Protein AF-A0A960CYT2-F1 (afdb_monomer_lite)

pLDDT: mean 81.58, std 19.55, range [36.22, 97.62]

Structure (mmCIF, N/CA/C/O backbone):
data_AF-A0A960CYT2-F1
#
_entry.id   AF-A0A960CYT2-F1
#
loop_
_atom_site.group_PDB
_atom_site.id
_atom_site.type_symbol
_atom_site.label_atom_id
_atom_site.label_alt_id
_atom_site.label_comp_id
_atom_site.label_asym_id
_atom_site.label_entity_id
_atom_site.label_seq_id
_atom_site.pdbx_PDB_ins_code
_atom_site.Cartn_x
_atom_site.Cartn_y
_atom_site.Cartn_z
_atom_site.occupancy
_atom_site.B_iso_or_equiv
_atom_site.auth_seq_id
_atom_site.auth_comp_id
_atom_site.auth_asym_id
_atom_site.auth_atom_id
_atom_site.pdbx_PDB_model_num
ATOM 1 N N . MET A 1 1 ? -69.726 30.908 -16.742 1.00 36.22 1 MET A N 1
ATOM 2 C CA . MET A 1 1 ? -68.460 31.638 -16.951 1.00 36.22 1 MET A CA 1
ATOM 3 C C . MET A 1 1 ? -67.475 31.059 -15.949 1.00 36.22 1 MET A C 1
ATOM 5 O O . MET A 1 1 ? -67.404 31.516 -14.819 1.00 36.22 1 MET A O 1
ATOM 9 N N . CYS A 1 2 ? -66.887 29.918 -16.300 1.00 37.50 2 CYS A N 1
ATOM 10 C CA . CYS A 1 2 ? -66.056 29.107 -15.418 1.00 37.50 2 CYS A CA 1
ATOM 11 C C . CYS A 1 2 ? -64.887 28.545 -16.225 1.00 37.50 2 CYS A C 1
ATOM 13 O O . CYS A 1 2 ? -65.066 28.201 -17.391 1.00 37.50 2 CYS A O 1
ATOM 15 N N . VAL A 1 3 ? -63.791 28.322 -15.499 1.00 43.97 3 VAL A N 1
ATOM 16 C CA . VAL A 1 3 ? -62.655 27.443 -15.805 1.00 43.97 3 VAL A CA 1
ATOM 17 C C . VAL A 1 3 ? -61.516 28.074 -16.614 1.00 43.97 3 VAL A C 1
ATOM 19 O O . VAL A 1 3 ? -61.365 27.800 -17.795 1.00 43.97 3 VAL A O 1
ATOM 22 N N . GLU A 1 4 ? -60.641 28.830 -15.938 1.00 43.44 4 GLU A N 1
ATOM 23 C CA . GLU A 1 4 ? -59.311 29.167 -16.485 1.00 43.44 4 GLU A CA 1
ATOM 24 C C . GLU A 1 4 ? -58.157 29.203 -15.456 1.00 43.44 4 GLU A C 1
ATOM 26 O O . GLU A 1 4 ? -57.046 29.574 -15.807 1.00 43.44 4 GLU A O 1
ATOM 31 N N . GLU A 1 5 ? -58.347 28.758 -14.202 1.00 47.91 5 GLU A N 1
ATOM 32 C CA . GLU A 1 5 ? -57.288 28.877 -13.168 1.00 47.91 5 GLU A CA 1
ATOM 33 C C . GLU A 1 5 ? -56.690 27.561 -12.640 1.00 47.91 5 GLU A C 1
ATOM 35 O O . GLU A 1 5 ? -55.732 27.585 -11.872 1.00 47.91 5 GLU A O 1
ATOM 40 N N . THR A 1 6 ? -57.171 26.382 -13.045 1.00 48.47 6 THR A N 1
ATOM 41 C CA . THR A 1 6 ? -56.755 25.126 -12.375 1.00 48.47 6 THR A CA 1
ATOM 42 C C . THR A 1 6 ? -55.657 24.339 -13.104 1.00 48.47 6 THR A C 1
ATOM 44 O O . THR A 1 6 ? -55.039 23.452 -12.515 1.00 48.47 6 THR A O 1
ATOM 47 N N . VAL A 1 7 ? -55.353 24.659 -14.366 1.00 50.09 7 VAL A N 1
ATOM 48 C CA . VAL A 1 7 ? -54.453 23.828 -15.197 1.00 50.09 7 VAL A CA 1
ATOM 49 C C . VAL A 1 7 ? -52.967 24.145 -14.965 1.00 50.09 7 VAL A C 1
ATOM 51 O O . VAL A 1 7 ? -52.117 23.262 -15.073 1.00 50.09 7 VAL A O 1
ATOM 54 N N . MET A 1 8 ? -52.624 25.372 -14.566 1.00 44.03 8 MET A N 1
ATOM 55 C CA . MET A 1 8 ? -51.226 25.830 -14.577 1.00 44.03 8 MET A CA 1
ATOM 56 C C . MET A 1 8 ? -50.390 25.368 -13.364 1.00 44.03 8 MET A C 1
ATOM 58 O O . MET A 1 8 ? -49.167 25.293 -13.448 1.00 44.03 8 MET A O 1
ATOM 62 N N . VAL A 1 9 ? -51.022 24.982 -12.247 1.00 46.78 9 VAL A N 1
ATOM 63 C CA . VAL A 1 9 ? -50.311 24.576 -11.011 1.00 46.78 9 VAL A CA 1
ATOM 64 C C . VAL A 1 9 ? -49.865 23.105 -11.035 1.00 46.78 9 VAL A C 1
ATOM 66 O O . VAL A 1 9 ? -48.857 22.749 -10.419 1.00 46.78 9 VAL A O 1
ATOM 69 N N . TRP A 1 10 ? -50.561 22.240 -11.780 1.00 41.84 10 TRP A N 1
ATOM 70 C CA . TRP A 1 10 ? -50.246 20.806 -11.842 1.00 41.84 10 TRP A CA 1
ATOM 71 C C . TRP A 1 10 ? -49.050 20.483 -12.744 1.00 41.84 10 TRP A C 1
ATOM 73 O O . TRP A 1 10 ? -48.296 19.554 -12.455 1.00 41.84 10 TRP A O 1
ATOM 83 N N . ILE A 1 11 ? -48.813 21.286 -13.784 1.00 47.88 11 ILE A N 1
ATOM 84 C CA . ILE A 1 11 ? -47.719 21.056 -14.739 1.00 47.88 11 ILE A CA 1
ATOM 85 C C . ILE A 1 11 ? -46.350 21.355 -14.092 1.00 47.88 11 ILE A C 1
ATOM 87 O O . ILE A 1 11 ? -45.385 20.622 -14.313 1.00 47.88 11 ILE A O 1
ATOM 91 N N . SER A 1 12 ? -46.275 22.341 -13.191 1.00 46.03 12 SER A N 1
ATOM 92 C CA . SER A 1 12 ? -45.022 22.728 -12.521 1.00 46.03 12 SER A CA 1
ATOM 93 C C . SER A 1 12 ? -44.538 21.744 -11.448 1.00 46.03 12 SER A C 1
ATOM 95 O O . SER A 1 12 ? -43.346 21.704 -11.156 1.00 46.03 12 SER A O 1
ATOM 97 N N . ARG A 1 13 ? -45.417 20.917 -10.861 1.00 46.81 13 ARG A N 1
ATOM 98 C CA . ARG A 1 13 ? -45.010 19.927 -9.842 1.00 46.81 13 ARG A CA 1
ATOM 99 C C . ARG A 1 13 ? -44.507 18.611 -10.439 1.00 46.81 13 ARG A C 1
ATOM 101 O O . ARG A 1 13 ? -43.657 17.965 -9.834 1.00 46.81 13 ARG A O 1
ATOM 108 N N . ILE A 1 14 ? -44.970 18.241 -11.633 1.00 49.53 14 ILE A N 1
ATOM 109 C CA . ILE A 1 14 ? -44.549 17.004 -12.311 1.00 49.53 14 ILE A CA 1
ATOM 110 C C . ILE A 1 14 ? -43.149 17.169 -12.925 1.00 49.53 14 ILE A C 1
ATOM 112 O O . ILE A 1 14 ? -42.326 16.257 -12.833 1.00 49.53 14 ILE A O 1
ATOM 116 N N . ALA A 1 15 ? -42.830 18.356 -13.454 1.00 45.59 15 ALA A N 1
ATOM 117 C CA . ALA A 1 15 ? -41.508 18.648 -14.013 1.00 45.59 15 ALA A CA 1
ATOM 118 C C . ALA A 1 15 ? -40.378 18.587 -12.962 1.00 45.59 15 ALA A C 1
ATOM 120 O O . ALA A 1 15 ? -39.293 18.084 -13.250 1.00 45.59 15 ALA A O 1
ATOM 121 N N . VAL A 1 16 ? -40.636 19.025 -11.723 1.00 48.94 16 VAL A N 1
ATOM 122 C CA . VAL A 1 16 ? -39.630 19.017 -10.642 1.00 48.94 16 VAL A CA 1
ATOM 123 C C . VAL A 1 16 ? -39.363 17.600 -10.115 1.00 48.94 16 VAL A C 1
ATOM 125 O O . VAL A 1 16 ? -38.222 17.267 -9.798 1.00 48.94 16 VAL A O 1
ATOM 128 N N . VAL A 1 17 ? -40.377 16.728 -10.083 1.00 48.59 17 VAL A N 1
ATOM 129 C CA . VAL A 1 17 ? -40.212 15.328 -9.648 1.00 48.59 17 VAL A CA 1
ATOM 130 C C . VAL A 1 17 ? -39.494 14.489 -10.713 1.00 48.59 17 VAL A C 1
ATOM 132 O O . VAL A 1 17 ? -38.640 13.670 -10.370 1.00 48.59 17 VAL A O 1
ATOM 135 N N . ALA A 1 18 ? -39.756 14.734 -12.002 1.00 47.56 18 ALA A N 1
ATOM 136 C CA . ALA A 1 18 ? -39.054 14.060 -13.096 1.00 47.56 18 ALA A CA 1
ATOM 137 C C . ALA A 1 18 ? -37.561 14.444 -13.168 1.00 47.56 18 ALA A C 1
ATOM 139 O O . ALA A 1 18 ? -36.718 13.574 -13.391 1.00 47.56 18 ALA A O 1
ATOM 140 N N . LEU A 1 19 ? -37.209 15.709 -12.898 1.00 45.41 19 LEU A N 1
ATOM 141 C CA . LEU A 1 19 ? -35.804 16.132 -12.814 1.00 45.41 19 LEU A CA 1
ATOM 142 C C . LEU A 1 19 ? -35.083 15.590 -11.566 1.00 45.41 19 LEU A C 1
ATOM 144 O O . LEU A 1 19 ? -33.899 15.266 -11.651 1.00 45.41 19 LEU A O 1
ATOM 148 N N . ALA A 1 20 ? -35.771 15.426 -10.432 1.00 46.94 20 ALA A N 1
ATOM 149 C CA . ALA A 1 20 ? -35.173 14.839 -9.229 1.00 46.94 20 ALA A CA 1
ATOM 150 C C . ALA A 1 20 ? -34.918 13.323 -9.367 1.00 46.94 20 ALA A C 1
ATOM 152 O O . ALA A 1 20 ? -33.904 12.821 -8.881 1.00 46.94 20 ALA A O 1
ATOM 153 N N . LEU A 1 21 ? -35.784 12.596 -10.084 1.00 42.09 21 LEU A N 1
ATOM 154 C CA . LEU A 1 21 ? -35.585 11.171 -10.387 1.00 42.09 21 LEU A CA 1
ATOM 155 C C . LEU A 1 21 ? -34.500 10.937 -11.452 1.00 42.09 21 LEU A C 1
ATOM 157 O O . LEU A 1 21 ? -33.756 9.963 -11.354 1.00 42.09 21 LEU A O 1
ATOM 161 N N . ALA A 1 22 ? -34.340 11.852 -12.414 1.00 44.59 22 ALA A N 1
ATOM 162 C CA . ALA A 1 22 ? -33.246 11.798 -13.388 1.00 44.59 22 ALA A CA 1
ATOM 163 C C . ALA A 1 22 ? -31.877 12.158 -12.774 1.00 44.59 22 ALA A C 1
ATOM 165 O O . ALA A 1 22 ? -30.856 11.602 -13.176 1.00 44.59 22 ALA A O 1
ATOM 166 N N . ALA A 1 23 ? -31.841 13.030 -11.759 1.00 47.16 23 ALA A N 1
ATOM 167 C CA . ALA A 1 23 ? -30.609 13.372 -11.044 1.00 47.16 23 ALA A CA 1
ATOM 168 C C . ALA A 1 23 ? -30.123 12.261 -10.093 1.00 47.16 23 ALA A C 1
ATOM 170 O O . ALA A 1 23 ? -28.931 12.191 -9.790 1.00 47.16 23 ALA A O 1
ATOM 171 N N . PHE A 1 24 ? -31.004 11.355 -9.653 1.00 44.69 24 PHE A N 1
ATOM 172 C CA . PHE A 1 24 ? -30.611 10.240 -8.782 1.00 44.69 24 PHE A CA 1
ATOM 173 C C . PHE A 1 24 ? -29.900 9.103 -9.539 1.00 44.69 24 PHE A C 1
ATOM 175 O O . PHE A 1 24 ? -29.130 8.345 -8.950 1.00 44.69 24 PHE A O 1
ATOM 182 N N . LEU A 1 25 ? -30.082 9.026 -10.862 1.00 44.59 25 LEU A N 1
ATOM 183 C CA . LEU A 1 25 ? -29.464 8.011 -11.725 1.00 44.59 25 LEU A CA 1
ATOM 184 C C . LEU A 1 25 ? -28.028 8.352 -12.165 1.00 44.59 25 LEU A C 1
ATOM 186 O O . LEU A 1 25 ? -27.379 7.534 -12.812 1.00 44.59 25 LEU A O 1
ATOM 190 N N . LEU A 1 26 ? -27.506 9.526 -11.794 1.00 44.69 26 LEU A N 1
ATOM 191 C CA . LEU A 1 26 ? -26.144 9.967 -12.133 1.00 44.69 26 LEU A CA 1
ATOM 192 C C . LEU A 1 26 ? -25.138 9.826 -10.987 1.00 44.69 26 LEU A C 1
ATOM 194 O O . LEU A 1 26 ? -23.959 10.136 -11.166 1.00 44.69 26 LEU A O 1
ATOM 198 N N . THR A 1 27 ? -25.544 9.289 -9.832 1.00 52.03 27 THR A N 1
ATOM 199 C CA . THR A 1 27 ? -24.561 8.785 -8.868 1.00 52.03 27 THR A CA 1
ATOM 200 C C . THR A 1 27 ? -24.058 7.437 -9.372 1.00 52.03 27 THR A C 1
ATOM 202 O O . THR A 1 27 ? -24.545 6.374 -9.001 1.00 52.03 27 THR A O 1
ATOM 205 N N . GLY A 1 28 ? -23.092 7.489 -10.289 1.00 49.50 28 GLY A N 1
ATOM 206 C CA . GLY A 1 28 ? -22.312 6.329 -10.692 1.00 49.50 28 GLY A CA 1
ATOM 207 C C . GLY A 1 28 ? -21.624 5.749 -9.463 1.00 49.50 28 GLY A C 1
ATOM 208 O O . GLY A 1 28 ? -20.516 6.148 -9.110 1.00 49.50 28 GLY A O 1
ATOM 209 N N . GLN A 1 29 ? -22.290 4.819 -8.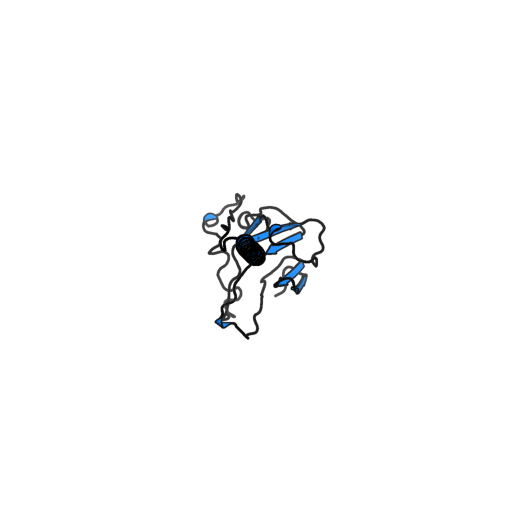783 1.00 51.78 29 GLN A N 1
ATOM 210 C CA . GLN A 1 29 ? -21.633 3.929 -7.849 1.00 51.78 29 GLN A CA 1
ATOM 211 C C . GLN A 1 29 ? -20.706 3.068 -8.697 1.00 51.78 29 GLN A C 1
ATOM 213 O O . GLN A 1 29 ? -21.142 2.134 -9.370 1.00 51.78 29 GLN A O 1
ATOM 218 N N . ALA A 1 30 ? -19.424 3.441 -8.728 1.00 50.25 30 ALA A N 1
ATOM 219 C CA . ALA A 1 30 ? -18.394 2.587 -9.289 1.00 50.25 30 ALA A CA 1
ATOM 220 C C . ALA A 1 30 ? -18.562 1.192 -8.664 1.00 50.25 30 ALA A C 1
ATOM 222 O O . ALA A 1 30 ? -18.738 1.105 -7.442 1.00 50.25 30 ALA A O 1
ATOM 223 N N . PRO A 1 31 ? -18.553 0.114 -9.466 1.00 48.34 31 PRO A N 1
ATOM 224 C CA . PRO A 1 31 ? -18.745 -1.223 -8.938 1.00 48.34 31 PRO A CA 1
ATOM 225 C C . PRO A 1 31 ? -17.726 -1.463 -7.825 1.00 48.34 31 PRO A C 1
ATOM 227 O O . PRO A 1 31 ? -16.516 -1.286 -8.009 1.00 48.34 31 PRO A O 1
ATOM 230 N N . VAL A 1 32 ? -18.230 -1.846 -6.651 1.00 48.94 32 VAL A N 1
ATOM 231 C CA . VAL A 1 32 ? -17.433 -2.378 -5.543 1.00 48.94 32 VAL A CA 1
ATOM 232 C C . VAL A 1 32 ? -16.879 -3.716 -6.029 1.00 48.94 32 VAL A C 1
ATOM 234 O O . VAL A 1 32 ? -17.484 -4.762 -5.832 1.00 48.94 32 VAL A O 1
ATOM 237 N N . GLY A 1 33 ? -15.796 -3.659 -6.797 1.00 48.69 33 GLY A N 1
ATOM 238 C CA . GLY A 1 33 ? -15.298 -4.800 -7.561 1.00 48.69 33 GLY A CA 1
ATOM 239 C C . GLY A 1 33 ? -14.841 -4.465 -8.977 1.00 48.69 33 GLY A C 1
ATOM 240 O O . GLY A 1 33 ? -14.870 -5.350 -9.827 1.00 48.69 33 GLY A O 1
ATOM 241 N N . ALA A 1 34 ? -14.415 -3.226 -9.265 1.00 48.16 34 ALA A N 1
ATOM 242 C CA . ALA A 1 34 ? -13.544 -2.999 -10.416 1.00 48.16 34 ALA A CA 1
ATOM 243 C C . ALA A 1 34 ? -12.412 -4.034 -10.346 1.00 48.16 34 ALA A C 1
ATOM 245 O O . ALA A 1 34 ? -11.690 -4.076 -9.347 1.00 48.16 34 ALA A O 1
ATOM 246 N N . ALA A 1 35 ? -12.346 -4.918 -11.346 1.00 52.97 35 ALA A N 1
ATOM 247 C CA . ALA A 1 35 ? -11.417 -6.034 -11.358 1.00 52.97 35 ALA A CA 1
ATOM 248 C C . ALA A 1 35 ? -10.013 -5.501 -11.067 1.00 52.97 35 ALA A C 1
ATOM 250 O O . ALA A 1 35 ? -9.461 -4.664 -11.786 1.00 52.97 35 ALA A O 1
ATOM 251 N N . VAL A 1 36 ? -9.474 -5.941 -9.940 1.00 60.28 36 VAL A N 1
ATOM 252 C CA . VAL A 1 36 ? -8.132 -5.619 -9.490 1.00 60.28 36 VAL A CA 1
ATOM 253 C C . VAL A 1 36 ? -7.179 -6.408 -10.390 1.00 60.28 36 VAL A C 1
ATOM 255 O O . VAL A 1 36 ? -6.797 -7.530 -10.082 1.00 60.28 36 VAL A O 1
ATOM 258 N N . MET A 1 37 ? -6.896 -5.870 -11.576 1.00 72.62 37 MET A N 1
ATOM 259 C CA . MET A 1 37 ? -6.047 -6.488 -12.591 1.00 72.62 37 MET A CA 1
ATOM 260 C C . MET A 1 37 ? -4.568 -6.180 -12.336 1.00 72.62 37 MET A C 1
ATOM 262 O O . MET A 1 37 ? -3.904 -5.532 -13.144 1.00 72.62 37 MET A O 1
ATOM 266 N N . TRP A 1 38 ? -4.033 -6.663 -11.218 1.00 90.81 38 TRP A N 1
ATOM 267 C CA . TRP A 1 38 ? -2.587 -6.804 -11.069 1.00 90.81 38 TRP A CA 1
ATOM 268 C C . TRP A 1 38 ? -2.105 -7.989 -11.912 1.00 90.81 38 TRP A C 1
ATOM 270 O O . TRP A 1 38 ? -2.731 -9.047 -11.910 1.00 90.81 38 TRP A O 1
ATOM 280 N N . HIS A 1 39 ? -0.981 -7.811 -12.604 1.00 92.38 39 HIS A N 1
ATOM 281 C CA . HIS A 1 39 ? -0.260 -8.888 -13.276 1.00 92.38 39 HIS A CA 1
ATOM 282 C C .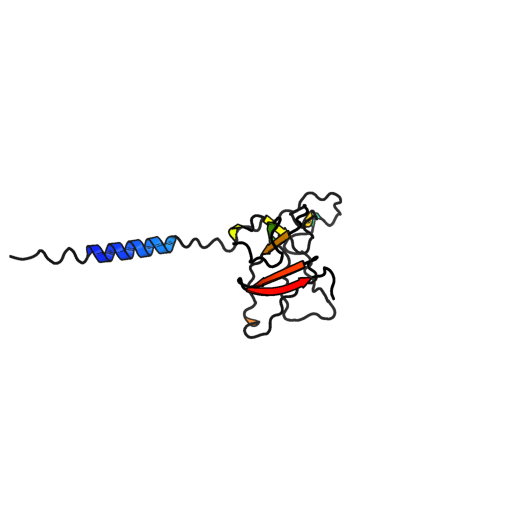 HIS A 1 39 ? 1.236 -8.724 -13.003 1.00 92.38 39 HIS A C 1
ATOM 284 O O . HIS A 1 39 ? 1.743 -7.602 -13.119 1.00 92.38 39 HIS A O 1
ATOM 290 N N . PRO A 1 40 ? 1.961 -9.807 -12.680 1.00 92.75 40 PRO A N 1
ATOM 291 C CA . PRO A 1 40 ? 3.403 -9.730 -12.525 1.00 92.75 40 PRO A CA 1
ATOM 292 C C . PRO A 1 40 ? 4.053 -9.382 -13.870 1.00 92.75 40 PRO A C 1
ATOM 294 O O . PRO A 1 40 ? 3.593 -9.802 -14.936 1.00 92.75 40 PRO A O 1
ATOM 297 N N . LYS A 1 41 ? 5.149 -8.624 -13.829 1.00 94.56 41 LYS A N 1
ATOM 298 C CA . LYS A 1 41 ? 6.014 -8.438 -14.999 1.00 94.56 41 LYS A CA 1
ATOM 299 C C . LYS A 1 41 ? 6.838 -9.712 -15.247 1.00 94.56 41 LYS A C 1
ATOM 301 O O . LYS A 1 41 ? 6.967 -10.544 -14.347 1.00 94.56 41 LYS A O 1
ATOM 306 N N . PRO A 1 42 ? 7.429 -9.882 -16.440 1.00 93.75 42 PRO A N 1
ATOM 307 C CA . PRO A 1 42 ? 8.395 -10.951 -16.675 1.00 93.75 42 PRO A CA 1
ATOM 308 C C . PRO A 1 42 ? 9.569 -10.859 -15.690 1.00 93.75 42 PRO A C 1
ATOM 310 O O . PRO A 1 42 ? 10.227 -9.824 -15.593 1.00 93.75 42 PRO A O 1
ATOM 313 N N . ALA A 1 43 ? 9.826 -11.934 -14.945 1.00 90.25 43 ALA A N 1
ATOM 314 C CA . ALA A 1 43 ? 10.950 -12.002 -14.018 1.00 90.25 43 ALA A CA 1
ATOM 315 C C . ALA A 1 43 ? 12.249 -12.318 -14.772 1.00 90.25 43 ALA A C 1
ATOM 317 O O . ALA A 1 43 ? 12.304 -13.293 -15.517 1.00 90.25 43 ALA A O 1
ATOM 318 N N . LEU A 1 44 ? 13.302 -11.525 -14.540 1.00 89.06 44 LEU A N 1
ATOM 319 C CA . LEU A 1 44 ? 14.638 -11.774 -15.102 1.00 89.06 44 LEU A CA 1
ATOM 320 C C . LEU A 1 44 ? 15.277 -13.048 -14.529 1.00 89.06 44 LEU A C 1
ATOM 322 O O . LEU A 1 44 ? 15.985 -13.757 -15.234 1.00 89.06 44 LEU A O 1
ATOM 326 N N . LEU A 1 45 ? 15.003 -13.337 -13.253 1.00 91.06 45 LEU A N 1
ATOM 327 C CA . LEU A 1 45 ? 15.490 -14.508 -12.523 1.00 91.06 45 LEU A CA 1
ATOM 328 C C . LEU A 1 45 ? 14.303 -15.211 -11.837 1.00 91.06 45 LEU A C 1
ATOM 330 O O . LEU A 1 45 ? 14.062 -14.989 -10.648 1.00 91.06 45 LEU A O 1
ATOM 334 N N . PRO A 1 46 ? 13.498 -16.001 -12.573 1.00 92.44 46 PRO A N 1
ATOM 335 C CA . PRO A 1 46 ? 12.394 -16.739 -11.978 1.00 92.44 46 PRO A CA 1
ATOM 336 C C . PRO A 1 46 ? 12.911 -17.929 -11.163 1.00 92.44 46 PRO A C 1
ATOM 338 O O . PRO A 1 46 ? 13.915 -18.556 -11.498 1.00 92.44 46 PRO A O 1
ATOM 341 N N . THR A 1 47 ? 12.178 -18.284 -10.114 1.00 93.31 47 THR A N 1
ATOM 342 C CA . THR A 1 47 ? 12.367 -19.525 -9.360 1.00 93.31 47 THR A CA 1
ATOM 343 C C . THR A 1 47 ? 11.156 -20.437 -9.567 1.00 93.31 47 THR A C 1
ATOM 345 O O . THR A 1 47 ? 10.097 -19.971 -10.007 1.00 93.31 47 THR A O 1
ATOM 348 N N . PRO A 1 48 ? 11.248 -21.730 -9.205 1.00 95.75 48 PRO A N 1
ATOM 349 C CA . PRO A 1 48 ? 10.096 -22.629 -9.241 1.00 95.75 48 PRO A CA 1
ATOM 350 C C . PRO A 1 48 ? 8.881 -22.133 -8.444 1.00 95.75 48 PRO A C 1
ATOM 352 O O . PRO A 1 48 ? 7.777 -22.581 -8.710 1.00 95.75 48 PRO A O 1
ATOM 355 N N . TRP A 1 49 ? 9.045 -21.195 -7.505 1.00 93.19 49 TRP A N 1
ATOM 356 C CA . TRP A 1 49 ? 7.949 -20.655 -6.693 1.00 93.19 49 TRP A CA 1
ATOM 357 C C . TRP A 1 49 ? 7.395 -19.321 -7.203 1.00 93.19 49 TRP A C 1
ATOM 359 O O . TRP A 1 49 ? 6.362 -18.876 -6.712 1.00 93.19 49 TRP A O 1
ATOM 369 N N . THR A 1 50 ? 8.028 -18.676 -8.191 1.00 91.81 50 THR A N 1
ATOM 370 C CA . THR A 1 50 ? 7.610 -17.345 -8.677 1.00 91.81 50 THR A CA 1
ATOM 371 C C . THR A 1 50 ? 6.147 -17.315 -9.124 1.00 91.81 50 THR A C 1
ATOM 373 O O . THR A 1 50 ? 5.444 -16.349 -8.854 1.00 91.81 50 THR A O 1
ATOM 376 N N . HIS A 1 51 ? 5.668 -18.384 -9.760 1.00 90.44 51 HIS A N 1
ATOM 377 C CA . HIS A 1 51 ? 4.290 -18.488 -10.248 1.00 90.44 51 HIS A CA 1
ATOM 378 C C . HIS A 1 51 ? 3.266 -18.845 -9.157 1.00 90.44 51 HIS A C 1
ATOM 380 O O . HIS A 1 51 ? 2.067 -18.839 -9.423 1.00 90.44 51 HIS A O 1
ATOM 386 N N . LEU A 1 52 ? 3.721 -19.174 -7.945 1.00 92.06 52 LEU A N 1
ATOM 387 C CA . LEU A 1 52 ? 2.851 -19.492 -6.812 1.00 92.06 52 LEU A CA 1
ATOM 388 C C . LEU A 1 52 ? 2.440 -18.243 -6.029 1.00 92.06 52 LEU A C 1
ATOM 390 O O . LEU A 1 52 ? 1.563 -1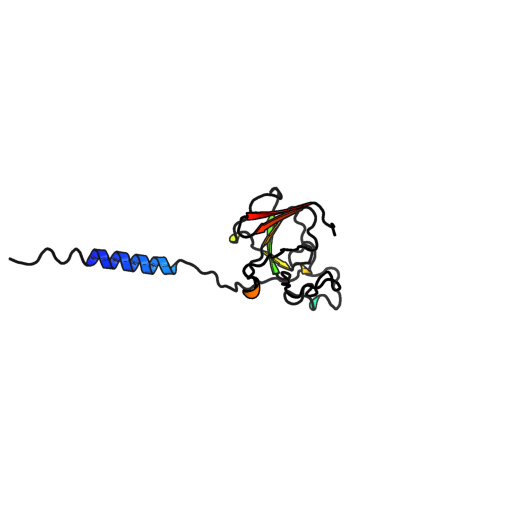8.328 -5.175 1.00 92.06 52 LEU A O 1
ATOM 394 N N . VAL A 1 53 ? 3.068 -17.097 -6.294 1.00 90.94 53 VAL A N 1
ATOM 395 C CA . VAL A 1 53 ? 2.781 -15.826 -5.627 1.00 90.94 53 VAL A CA 1
ATOM 396 C C . VAL A 1 53 ? 1.674 -15.074 -6.360 1.00 90.94 53 VAL A C 1
ATOM 398 O O . VAL A 1 53 ? 1.707 -14.919 -7.580 1.00 90.94 53 VAL A O 1
ATOM 401 N N . GLY A 1 54 ? 0.731 -14.526 -5.599 1.00 92.12 54 GLY A N 1
ATOM 402 C CA . GLY A 1 54 ? -0.298 -13.633 -6.106 1.00 92.12 54 GLY A CA 1
ATOM 403 C C . GLY A 1 54 ? -0.988 -12.814 -5.009 1.00 92.12 54 GLY A C 1
ATOM 404 O O . GLY A 1 54 ? -0.575 -12.820 -3.847 1.00 92.12 54 GLY A O 1
ATOM 405 N N . PRO A 1 55 ? -2.083 -12.113 -5.351 1.00 92.31 55 PRO A N 1
ATOM 406 C CA . PRO A 1 55 ? -2.782 -11.205 -4.441 1.00 92.31 55 PRO A CA 1
ATOM 407 C C . PRO A 1 55 ? -3.301 -11.843 -3.153 1.00 92.31 55 PRO A C 1
ATOM 409 O O . PRO A 1 55 ? -3.456 -11.148 -2.154 1.00 92.31 55 PRO A O 1
ATOM 412 N N . ALA A 1 56 ? -3.591 -13.145 -3.180 1.00 90.94 56 ALA A N 1
ATOM 413 C CA . ALA A 1 56 ? -4.198 -13.866 -2.066 1.00 90.94 56 ALA A CA 1
ATOM 414 C C . ALA A 1 56 ? -3.183 -14.425 -1.050 1.00 90.94 56 ALA A C 1
ATOM 416 O O . ALA A 1 56 ? -3.591 -14.877 0.016 1.00 90.94 56 ALA A O 1
ATOM 417 N N . ASN A 1 57 ? -1.883 -14.417 -1.362 1.00 93.19 57 ASN A N 1
ATOM 418 C CA . ASN A 1 57 ? -0.841 -15.018 -0.520 1.00 93.19 57 ASN A CA 1
ATOM 419 C C . ASN A 1 57 ? 0.452 -14.185 -0.460 1.00 93.19 57 ASN A C 1
ATOM 421 O O . ASN A 1 57 ? 1.526 -14.722 -0.198 1.00 93.19 57 ASN A O 1
ATOM 425 N N . ALA A 1 58 ? 0.364 -12.873 -0.685 1.00 92.44 58 ALA A N 1
ATOM 426 C CA . ALA A 1 58 ? 1.496 -11.969 -0.514 1.00 92.44 58 ALA A CA 1
ATOM 427 C C . ALA A 1 58 ? 1.778 -11.737 0.982 1.00 92.44 58 ALA A C 1
ATOM 429 O O . ALA A 1 58 ? 1.109 -10.926 1.626 1.00 92.44 58 ALA A O 1
ATOM 430 N N . LEU A 1 59 ? 2.761 -12.469 1.521 1.00 92.75 59 LEU A N 1
ATOM 431 C CA . LEU A 1 59 ? 3.191 -12.440 2.928 1.00 92.75 59 LEU A CA 1
ATOM 432 C C . LEU A 1 59 ? 1.992 -12.448 3.907 1.00 92.75 59 LEU A C 1
ATOM 434 O O . LEU A 1 59 ? 1.691 -11.423 4.534 1.00 92.75 59 LEU A O 1
ATOM 438 N N . PRO A 1 60 ? 1.226 -13.556 3.969 1.00 93.00 60 PRO A N 1
ATOM 439 C CA . PRO A 1 60 ? 0.008 -13.632 4.770 1.00 93.00 60 PRO A CA 1
ATOM 440 C C . PRO A 1 60 ? 0.285 -13.755 6.276 1.00 93.00 60 PRO A C 1
ATOM 442 O O . PRO A 1 60 ? -0.618 -13.491 7.074 1.00 93.00 60 PRO A O 1
ATOM 445 N N . GLU A 1 61 ? 1.496 -14.143 6.673 1.00 91.75 61 GLU A N 1
ATOM 446 C CA . GLU A 1 61 ? 1.873 -14.387 8.064 1.00 91.75 61 GLU A CA 1
ATOM 447 C C . GLU A 1 61 ? 2.048 -13.091 8.873 1.00 91.75 61 GLU A C 1
ATOM 449 O O . GLU A 1 61 ? 2.377 -12.025 8.354 1.00 91.75 61 GLU A O 1
ATOM 454 N N . TYR A 1 62 ? 1.844 -13.185 10.190 1.00 91.50 62 TYR A N 1
ATOM 455 C CA . TYR A 1 62 ? 2.039 -12.055 11.096 1.00 91.50 62 TYR A CA 1
ATOM 456 C C . TYR A 1 62 ? 3.541 -11.723 11.235 1.00 91.50 62 TYR A C 1
ATOM 458 O O . TYR A 1 62 ? 4.309 -12.620 11.590 1.00 91.50 62 TYR A O 1
ATOM 466 N N . PRO A 1 63 ? 3.973 -10.455 11.064 1.00 87.06 63 PRO A N 1
ATOM 467 C CA . PRO A 1 63 ? 5.397 -10.097 11.006 1.00 87.06 63 PRO A CA 1
ATOM 468 C C . PRO A 1 63 ? 6.229 -10.460 12.243 1.00 87.06 63 PRO A C 1
ATOM 470 O O . PRO A 1 63 ? 7.426 -10.697 12.135 1.00 87.06 63 PRO A O 1
ATOM 473 N N . ARG A 1 64 ? 5.612 -10.503 13.433 1.00 89.00 64 ARG A N 1
ATOM 474 C CA . ARG A 1 64 ? 6.274 -10.878 14.697 1.00 89.00 64 ARG A CA 1
ATOM 475 C C . ARG A 1 64 ? 5.586 -12.108 15.312 1.00 89.00 64 ARG A C 1
ATOM 477 O O . ARG A 1 64 ? 4.740 -11.926 16.189 1.00 89.00 64 ARG A O 1
ATOM 484 N N . PRO A 1 65 ? 5.904 -13.347 14.882 1.00 87.81 65 PRO A N 1
ATOM 485 C CA . PRO A 1 65 ? 5.167 -14.559 15.274 1.00 87.81 65 PRO A CA 1
ATOM 486 C C . PRO A 1 65 ? 5.087 -14.814 16.787 1.00 87.81 65 PRO A C 1
ATOM 488 O O . PRO A 1 65 ? 4.149 -15.447 17.260 1.00 87.81 65 PRO A O 1
ATOM 491 N N . GLN A 1 66 ? 6.038 -14.294 17.565 1.00 89.50 66 GLN A N 1
ATOM 492 C CA . GLN A 1 66 ? 6.031 -14.396 19.030 1.00 89.50 66 GLN A CA 1
ATOM 493 C C . GLN A 1 66 ? 5.119 -13.354 19.711 1.00 89.50 66 GLN A C 1
ATOM 495 O O . GLN A 1 66 ? 4.768 -13.510 20.876 1.00 89.50 66 GLN A O 1
ATOM 500 N N . LEU A 1 67 ? 4.717 -12.296 18.996 1.00 88.88 67 LEU A N 1
ATOM 501 C CA . LEU A 1 67 ? 3.946 -11.148 19.497 1.00 88.88 67 LEU A CA 1
ATOM 502 C C . LEU A 1 67 ? 2.616 -10.980 18.741 1.00 88.88 67 LEU A C 1
ATOM 504 O O . LEU A 1 67 ? 2.163 -9.860 18.476 1.00 88.88 67 LEU A O 1
ATOM 508 N N . VAL A 1 68 ? 2.006 -12.100 18.346 1.00 90.56 68 VAL A N 1
ATOM 509 C CA . VAL A 1 68 ? 0.765 -12.113 17.563 1.00 90.56 68 VAL A CA 1
ATOM 510 C C . VAL A 1 68 ? -0.379 -11.504 18.363 1.00 90.56 68 VAL A C 1
ATOM 512 O O . VAL A 1 68 ? -0.675 -11.903 19.491 1.00 90.56 68 VAL A O 1
ATOM 515 N N . ARG A 1 69 ? -1.077 -10.553 17.741 1.00 91.06 69 ARG A N 1
ATOM 516 C CA . ARG A 1 69 ? -2.327 -9.998 18.267 1.00 91.06 69 ARG A CA 1
ATOM 517 C C . ARG A 1 69 ? -3.512 -10.766 17.694 1.00 91.06 69 ARG A C 1
ATOM 519 O O . ARG A 1 69 ? -3.579 -10.994 16.492 1.00 91.06 69 ARG A O 1
ATOM 526 N N . LYS A 1 70 ? -4.481 -11.108 18.550 1.00 89.81 70 LYS A N 1
ATOM 527 C CA . LYS A 1 70 ? -5.717 -11.807 18.144 1.00 89.81 70 LYS A CA 1
ATOM 528 C C . LYS A 1 70 ? -6.541 -11.001 17.135 1.00 89.81 70 LYS A C 1
ATOM 530 O O . LYS A 1 70 ? -7.102 -11.562 16.203 1.00 89.81 70 LYS A O 1
ATOM 535 N N . GLN A 1 71 ? -6.630 -9.689 17.343 1.00 92.88 71 GLN A N 1
ATOM 536 C CA . GLN A 1 71 ? -7.300 -8.760 16.438 1.00 92.88 71 GLN A CA 1
ATOM 537 C C . GLN A 1 71 ? -6.258 -8.174 15.490 1.00 92.88 71 GLN A C 1
ATOM 539 O O . GLN A 1 71 ? -5.613 -7.171 15.793 1.00 92.88 71 GLN A O 1
ATOM 544 N N . TRP A 1 72 ? -6.070 -8.842 14.358 1.00 94.75 72 TRP A N 1
ATOM 545 C CA . TRP A 1 72 ? -5.162 -8.410 13.308 1.00 94.75 72 TRP A CA 1
ATOM 546 C C . TRP A 1 72 ? -5.835 -8.525 11.944 1.00 94.75 72 TRP A C 1
ATOM 548 O O . TRP A 1 72 ? -6.597 -9.456 11.689 1.00 94.75 72 TRP A O 1
ATOM 558 N N . LEU A 1 73 ? -5.561 -7.548 11.086 1.00 94.62 73 LEU A N 1
ATOM 559 C CA . LEU A 1 73 ? -6.031 -7.497 9.713 1.00 94.62 73 LEU A CA 1
ATOM 560 C C . LEU A 1 73 ? -4.817 -7.224 8.834 1.00 94.62 73 LEU A C 1
ATOM 562 O O . LEU A 1 73 ? -4.202 -6.164 8.942 1.00 94.62 73 LEU A O 1
ATOM 566 N N . ASN A 1 74 ? -4.486 -8.182 7.974 1.00 95.31 74 ASN A N 1
ATOM 567 C CA . ASN A 1 74 ? -3.452 -7.999 6.971 1.00 95.31 74 ASN A CA 1
ATOM 568 C C . ASN A 1 74 ? -3.996 -7.114 5.835 1.00 95.31 74 ASN A C 1
ATOM 570 O O . ASN A 1 74 ? -5.078 -7.374 5.306 1.00 95.31 74 ASN A O 1
ATOM 574 N N . LEU A 1 75 ? -3.259 -6.058 5.483 1.00 96.19 75 LEU A N 1
ATOM 575 C CA . LEU A 1 75 ? -3.604 -5.144 4.389 1.00 96.19 75 LEU A CA 1
ATOM 576 C C . LEU A 1 75 ? -2.778 -5.390 3.115 1.00 96.19 75 LEU A C 1
ATOM 578 O O . LEU A 1 75 ? -2.954 -4.656 2.139 1.00 96.19 75 LEU A O 1
ATOM 582 N N . ASN A 1 76 ? -1.923 -6.418 3.095 1.00 96.12 76 ASN A N 1
ATOM 583 C CA . ASN A 1 76 ? -1.187 -6.858 1.911 1.00 96.12 76 ASN A CA 1
ATOM 584 C C . ASN A 1 76 ? -2.127 -7.257 0.763 1.00 96.12 76 ASN A C 1
ATOM 586 O O . ASN A 1 76 ? -3.356 -7.323 0.890 1.00 96.12 76 ASN A O 1
ATOM 590 N N . GLY A 1 77 ? -1.531 -7.486 -0.402 1.00 95.62 77 GLY A N 1
ATOM 591 C CA . GLY A 1 77 ? -2.252 -7.705 -1.646 1.00 95.62 77 GLY A CA 1
ATOM 592 C C . GLY A 1 77 ? -2.203 -6.456 -2.513 1.00 95.62 77 GLY A C 1
ATOM 593 O O . GLY A 1 77 ? -1.273 -5.656 -2.431 1.00 95.62 77 GLY A O 1
ATOM 594 N N . VAL A 1 78 ? -3.203 -6.280 -3.370 1.00 97.12 78 VAL A N 1
ATOM 595 C CA . VAL A 1 78 ? -3.132 -5.241 -4.401 1.00 97.12 78 VAL A CA 1
ATOM 596 C C . VAL A 1 78 ? -3.628 -3.892 -3.895 1.00 97.12 78 VAL A C 1
ATOM 598 O O . VAL A 1 78 ? -4.674 -3.794 -3.234 1.00 97.12 78 VAL A O 1
ATOM 601 N N . TRP A 1 79 ? -2.847 -2.862 -4.203 1.00 97.62 79 TRP A N 1
ATOM 602 C CA . TRP A 1 79 ? -3.104 -1.457 -3.914 1.00 97.62 79 TRP A CA 1
ATOM 603 C C . TRP A 1 79 ? -3.136 -0.674 -5.228 1.00 97.62 79 TRP A C 1
ATOM 605 O O . TRP A 1 79 ? -2.491 -1.056 -6.204 1.00 97.62 79 TRP A O 1
ATOM 615 N N . GLY A 1 80 ? -3.888 0.426 -5.258 1.00 97.25 80 GLY A N 1
ATOM 616 C CA . GLY A 1 80 ? -3.780 1.398 -6.343 1.00 97.25 80 GLY A CA 1
ATOM 617 C C . GLY A 1 80 ? -2.431 2.106 -6.269 1.00 97.25 80 GLY A C 1
ATOM 618 O O . GLY A 1 80 ? -1.970 2.424 -5.172 1.00 97.25 80 GLY A O 1
ATOM 619 N N . TYR A 1 81 ? -1.826 2.356 -7.423 1.00 96.69 81 TYR A N 1
ATOM 620 C CA . TYR A 1 81 ? -0.488 2.918 -7.551 1.00 96.69 81 TYR A CA 1
ATOM 621 C C . TYR A 1 81 ? -0.472 4.083 -8.538 1.00 96.69 81 TYR A C 1
ATOM 623 O O . TYR A 1 81 ? -1.208 4.089 -9.532 1.00 96.69 81 TYR A O 1
ATOM 631 N N . THR A 1 82 ? 0.369 5.071 -8.255 1.00 94.88 82 THR A N 1
ATOM 632 C CA . THR A 1 82 ? 0.762 6.095 -9.222 1.00 94.88 82 THR A CA 1
ATOM 633 C C . THR A 1 82 ? 2.156 6.610 -8.874 1.00 94.88 82 THR A C 1
ATOM 635 O O . THR A 1 82 ? 2.394 7.042 -7.745 1.00 94.88 82 THR A O 1
ATOM 638 N N . GLY A 1 83 ? 3.082 6.519 -9.829 1.00 92.38 83 GLY A N 1
ATOM 639 C CA . GLY A 1 83 ? 4.395 7.158 -9.740 1.00 92.38 83 GLY A CA 1
ATOM 640 C C . GLY A 1 83 ? 4.267 8.655 -10.020 1.00 92.38 83 GLY A C 1
ATOM 641 O O . GLY A 1 83 ? 3.464 9.075 -10.862 1.00 92.38 83 GLY A O 1
ATOM 642 N N . ARG A 1 84 ? 5.030 9.480 -9.309 1.00 79.19 84 ARG A N 1
ATOM 643 C CA . ARG A 1 84 ? 5.050 10.934 -9.477 1.00 79.19 84 ARG A CA 1
ATOM 644 C C . ARG A 1 84 ? 6.495 11.419 -9.545 1.00 79.19 84 ARG A C 1
ATOM 646 O O . ARG A 1 84 ? 7.416 10.747 -9.108 1.00 79.19 84 ARG A O 1
ATOM 653 N N . ARG A 1 85 ? 6.690 12.574 -10.171 1.00 73.19 85 ARG A N 1
ATOM 654 C CA . ARG A 1 85 ? 7.998 13.214 -10.271 1.00 73.19 85 ARG A CA 1
ATOM 655 C C . ARG A 1 85 ? 7.871 14.665 -9.825 1.00 73.19 85 ARG A C 1
ATOM 657 O O . ARG A 1 85 ? 7.048 15.389 -10.394 1.00 73.19 85 ARG A O 1
ATOM 664 N N . GLY A 1 86 ? 8.690 15.087 -8.866 1.00 71.50 86 GLY A N 1
ATOM 665 C CA . GLY A 1 86 ? 8.803 16.471 -8.398 1.00 71.50 86 GLY A CA 1
ATOM 666 C C . GLY A 1 86 ? 7.697 16.943 -7.446 1.00 71.50 86 GLY A C 1
ATOM 667 O O . GLY A 1 86 ? 7.451 18.145 -7.351 1.00 71.50 86 GLY A O 1
ATOM 668 N N . ALA A 1 87 ? 6.986 16.034 -6.788 1.00 76.38 87 ALA A N 1
ATOM 669 C CA . ALA A 1 87 ? 6.016 16.301 -5.740 1.00 76.38 87 ALA A CA 1
ATOM 670 C C . ALA A 1 87 ? 6.627 16.064 -4.342 1.00 76.38 87 ALA A C 1
ATOM 672 O O . ALA A 1 87 ? 7.165 14.993 -4.079 1.00 76.38 87 ALA A O 1
ATOM 673 N N . PRO A 1 88 ? 6.467 17.012 -3.404 1.00 77.12 88 PRO A N 1
ATOM 674 C CA . PRO A 1 88 ? 6.910 16.828 -2.024 1.00 77.12 88 PRO A CA 1
ATOM 675 C C . PRO A 1 88 ? 6.297 15.586 -1.360 1.00 77.12 88 PRO A C 1
ATOM 677 O O . PRO A 1 88 ? 5.135 15.248 -1.608 1.00 77.12 88 PRO A O 1
ATOM 680 N N . ALA A 1 89 ? 7.052 14.948 -0.462 1.00 75.19 89 ALA A N 1
ATOM 681 C CA . ALA A 1 89 ? 6.615 13.761 0.278 1.00 75.19 89 ALA A CA 1
ATOM 682 C C . ALA A 1 89 ? 5.407 14.017 1.203 1.00 75.19 89 ALA A C 1
ATOM 684 O O . ALA A 1 89 ? 4.705 13.081 1.585 1.00 75.19 89 ALA A O 1
ATOM 685 N N . ASP A 1 90 ? 5.154 15.270 1.579 1.00 79.31 90 ASP A N 1
ATOM 686 C CA . ASP A 1 90 ? 4.039 15.721 2.417 1.00 79.31 90 ASP A CA 1
ATOM 687 C C . ASP A 1 90 ? 2.868 16.306 1.606 1.00 79.31 90 ASP A C 1
ATOM 689 O O . ASP A 1 90 ? 1.902 16.813 2.180 1.00 79.31 90 ASP A O 1
ATOM 693 N N . ALA A 1 91 ? 2.910 16.216 0.272 1.00 86.44 91 ALA A N 1
ATOM 694 C CA . ALA A 1 91 ? 1.809 16.667 -0.566 1.00 86.44 91 ALA A CA 1
ATOM 695 C C . ALA A 1 91 ? 0.497 15.930 -0.210 1.00 86.44 91 ALA A C 1
ATOM 697 O O . ALA A 1 91 ? 0.516 14.751 0.155 1.00 86.44 91 ALA A O 1
ATOM 698 N N . PRO A 1 92 ? -0.672 16.581 -0.348 1.00 90.44 92 PRO A N 1
ATOM 699 C CA . PRO A 1 92 ? -1.950 15.908 -0.156 1.00 90.44 92 PRO A CA 1
ATOM 700 C C . PRO A 1 92 ? -2.168 14.794 -1.198 1.00 90.44 92 PRO A C 1
ATOM 702 O O . PRO A 1 92 ? -1.662 14.886 -2.326 1.00 90.44 92 PRO A O 1
ATOM 705 N N . PRO A 1 93 ? -2.949 13.749 -0.853 1.00 92.81 93 PRO A N 1
ATOM 706 C CA . PRO A 1 93 ? -3.130 12.586 -1.708 1.00 92.81 93 PRO A CA 1
ATOM 707 C C . PRO A 1 93 ? -3.806 12.961 -3.036 1.00 92.81 93 PRO A C 1
ATOM 709 O O . PRO A 1 93 ? -4.774 13.730 -3.039 1.00 92.81 93 PRO A O 1
ATOM 712 N N . PRO A 1 94 ? -3.358 12.387 -4.168 1.00 92.25 94 PRO A N 1
ATOM 713 C CA . PRO A 1 94 ? -4.044 12.509 -5.447 1.00 92.25 94 PRO A CA 1
ATOM 714 C C . PRO A 1 94 ? -5.515 12.061 -5.378 1.00 92.25 94 PRO A C 1
ATOM 716 O O . PRO A 1 94 ? -5.884 11.220 -4.549 1.00 92.25 94 PRO A O 1
ATOM 719 N N . PRO A 1 95 ? -6.382 12.552 -6.284 1.00 93.31 95 PRO A N 1
ATOM 720 C CA . PRO A 1 95 ? -7.748 12.052 -6.377 1.00 93.31 95 PRO A CA 1
ATOM 721 C C . PRO A 1 95 ? -7.758 10.556 -6.741 1.00 93.31 95 PRO A C 1
ATOM 723 O O . PRO A 1 95 ? -6.852 10.090 -7.435 1.00 93.31 95 PRO A O 1
ATOM 726 N N . PRO A 1 96 ? -8.804 9.788 -6.374 1.00 93.19 96 PRO A N 1
ATOM 727 C CA . PRO A 1 96 ? -8.873 8.351 -6.657 1.00 93.19 96 PRO A CA 1
ATOM 728 C C . PRO A 1 96 ? -8.631 7.965 -8.127 1.00 93.19 96 PRO A C 1
ATOM 730 O O . PRO A 1 96 ? -8.054 6.917 -8.390 1.00 93.19 96 PRO A O 1
ATOM 733 N N . ALA A 1 97 ? -9.009 8.824 -9.078 1.00 92.81 97 ALA A N 1
ATOM 734 C CA . ALA A 1 97 ? -8.810 8.604 -10.514 1.00 92.81 97 ALA A CA 1
ATOM 735 C C . ALA A 1 97 ? -7.340 8.702 -10.987 1.00 92.81 97 ALA A C 1
ATOM 737 O O . ALA A 1 97 ? -7.037 8.354 -12.130 1.00 92.81 97 ALA A O 1
ATOM 738 N N . ALA A 1 98 ? -6.426 9.190 -10.140 1.00 93.06 98 ALA A N 1
ATOM 739 C CA . ALA A 1 98 ? -4.998 9.277 -10.448 1.00 93.06 98 ALA A CA 1
ATOM 740 C C . ALA A 1 98 ? -4.257 7.939 -10.260 1.00 93.06 98 ALA A C 1
ATOM 742 O O . ALA A 1 98 ? -3.190 7.749 -10.841 1.00 93.06 98 ALA A O 1
ATOM 743 N N . TYR A 1 99 ? -4.828 7.005 -9.493 1.00 94.12 99 TYR A N 1
ATOM 744 C CA . TYR A 1 99 ? -4.263 5.679 -9.227 1.00 94.12 99 TYR A CA 1
ATOM 745 C C . TYR A 1 99 ? -4.621 4.715 -10.359 1.00 94.12 99 TYR A C 1
ATOM 747 O O . TYR A 1 99 ? -5.515 3.878 -10.230 1.00 94.12 99 TYR A O 1
ATOM 755 N N . ARG A 1 100 ? -3.976 4.909 -11.511 1.00 92.94 100 ARG A N 1
ATOM 756 C CA . ARG A 1 100 ? -4.273 4.176 -12.754 1.00 92.94 100 ARG A CA 1
ATOM 757 C C . ARG A 1 100 ? -3.574 2.823 -12.845 1.00 92.94 100 ARG A C 1
ATOM 759 O O . ARG A 1 100 ? -3.904 2.033 -13.723 1.00 92.94 100 ARG A O 1
ATOM 766 N N . GLU A 1 101 ? -2.627 2.565 -11.953 1.00 95.44 101 GLU A N 1
ATOM 767 C CA . GLU A 1 101 ? -1.850 1.334 -11.907 1.00 95.44 101 GLU A CA 1
ATOM 768 C C . GLU A 1 101 ? -2.136 0.559 -10.624 1.00 95.44 101 GLU A C 1
ATOM 770 O O . GLU A 1 101 ? -2.821 1.037 -9.714 1.00 95.44 101 GLU A O 1
ATOM 775 N N . GLN A 1 102 ? -1.627 -0.667 -10.563 1.00 96.50 102 GLN A N 1
ATOM 776 C CA . GLN A 1 102 ? -1.813 -1.561 -9.434 1.00 96.50 102 GLN A CA 1
ATOM 777 C C . GLN A 1 102 ? -0.482 -2.179 -9.036 1.00 96.50 102 GLN A C 1
ATOM 779 O O . GLN A 1 102 ? 0.278 -2.617 -9.897 1.00 96.50 102 GLN A O 1
ATOM 784 N N . ILE A 1 103 ? -0.240 -2.239 -7.731 1.00 97.44 103 ILE A N 1
ATOM 785 C CA . ILE A 1 103 ? 0.970 -2.814 -7.152 1.00 97.44 103 ILE A CA 1
ATOM 786 C C . ILE A 1 103 ? 0.622 -3.893 -6.130 1.00 97.44 103 ILE A C 1
ATOM 788 O O . ILE A 1 103 ? -0.304 -3.720 -5.332 1.00 97.44 103 ILE A O 1
ATOM 792 N N . LEU A 1 104 ? 1.362 -5.003 -6.148 1.00 97.44 104 LEU A N 1
ATOM 793 C CA . LEU A 1 104 ? 1.264 -6.054 -5.138 1.00 97.44 104 LEU A CA 1
ATOM 794 C C . LEU A 1 104 ? 2.192 -5.755 -3.954 1.00 97.44 104 LEU A C 1
ATOM 796 O O . LEU A 1 104 ? 3.400 -5.959 -4.025 1.00 97.44 104 LEU A O 1
ATOM 800 N N . VAL A 1 105 ? 1.611 -5.308 -2.844 1.00 96.88 105 VAL A N 1
ATOM 801 C CA . VAL A 1 105 ? 2.313 -5.113 -1.567 1.00 96.88 105 VAL A CA 1
ATOM 802 C C . VAL A 1 105 ? 2.491 -6.484 -0.893 1.00 96.88 105 VAL A C 1
ATOM 804 O O . VAL A 1 105 ? 1.513 -7.241 -0.840 1.00 96.88 105 VAL A O 1
ATOM 807 N N . PRO A 1 106 ? 3.693 -6.826 -0.380 1.00 95.81 106 PRO A N 1
ATOM 808 C CA . PRO A 1 106 ? 4.793 -5.920 -0.011 1.00 95.81 106 PRO A CA 1
ATOM 809 C C . PRO A 1 106 ? 6.008 -5.923 -0.961 1.00 95.81 106 PRO A C 1
ATOM 811 O O . PRO A 1 106 ? 7.127 -5.683 -0.516 1.00 95.81 106 PRO A O 1
ATOM 814 N N . TYR A 1 107 ? 5.837 -6.226 -2.249 1.00 95.69 107 TYR A N 1
ATOM 815 C CA . TYR A 1 107 ? 6.973 -6.275 -3.174 1.00 95.69 107 TYR A CA 1
ATOM 816 C C . TYR A 1 107 ? 7.438 -4.866 -3.592 1.00 95.69 107 TYR A C 1
ATOM 818 O O . TYR A 1 107 ? 6.589 -4.002 -3.825 1.00 95.69 107 TYR A O 1
ATOM 826 N N . PRO A 1 108 ? 8.759 -4.630 -3.743 1.00 94.69 108 PRO A N 1
ATOM 827 C CA . PRO A 1 108 ? 9.285 -3.330 -4.164 1.00 94.69 108 PRO A CA 1
ATOM 828 C C . PRO A 1 108 ? 8.901 -3.026 -5.616 1.00 94.69 108 PRO A C 1
ATOM 830 O O . PRO A 1 108 ? 8.755 -3.950 -6.427 1.00 94.69 108 PRO A O 1
ATOM 833 N N . THR A 1 109 ? 8.758 -1.747 -5.958 1.00 95.75 109 THR A N 1
ATOM 834 C CA . THR A 1 109 ? 8.289 -1.252 -7.269 1.00 95.75 109 THR A CA 1
ATOM 835 C C . THR A 1 109 ? 9.076 -1.840 -8.435 1.00 95.75 109 THR A C 1
ATOM 837 O O . THR A 1 109 ? 8.474 -2.273 -9.420 1.00 95.75 109 THR A O 1
ATOM 840 N N . GLU A 1 110 ? 10.389 -1.986 -8.304 1.00 95.25 110 GLU A N 1
ATOM 841 C CA . GLU A 1 110 ? 11.271 -2.506 -9.352 1.00 95.25 110 GLU A CA 1
ATOM 842 C C . GLU A 1 110 ? 11.122 -4.014 -9.577 1.00 95.25 110 GLU A C 1
ATOM 844 O O . GLU A 1 110 ? 11.499 -4.528 -10.632 1.00 95.25 110 GLU A O 1
ATOM 849 N N . SER A 1 111 ? 10.570 -4.752 -8.611 1.00 95.00 111 SER A N 1
ATOM 850 C CA . SER A 1 111 ? 10.427 -6.199 -8.751 1.00 95.00 111 SER A CA 1
ATOM 851 C C . SER A 1 111 ? 9.374 -6.577 -9.792 1.00 95.00 111 SER A C 1
ATOM 853 O O . SER A 1 111 ? 8.348 -5.921 -9.963 1.00 95.00 111 SER A O 1
ATOM 855 N N . ALA A 1 112 ? 9.579 -7.724 -10.437 1.00 95.19 112 ALA A N 1
ATOM 856 C CA . ALA A 1 112 ? 8.584 -8.288 -11.339 1.00 95.19 112 ALA A CA 1
ATOM 857 C C . ALA A 1 112 ? 7.258 -8.622 -10.629 1.00 95.19 112 ALA A C 1
ATOM 859 O O . ALA A 1 112 ? 6.181 -8.411 -11.186 1.00 95.19 112 ALA A O 1
ATOM 860 N N . LEU A 1 113 ? 7.336 -9.098 -9.382 1.00 95.81 113 LEU A N 1
ATOM 861 C CA . LEU A 1 113 ? 6.173 -9.474 -8.576 1.00 95.81 113 LEU A CA 1
ATOM 862 C C . LEU A 1 113 ? 5.331 -8.272 -8.132 1.00 95.81 113 LEU A C 1
ATOM 864 O O . LEU A 1 113 ? 4.149 -8.439 -7.862 1.00 95.81 113 LEU A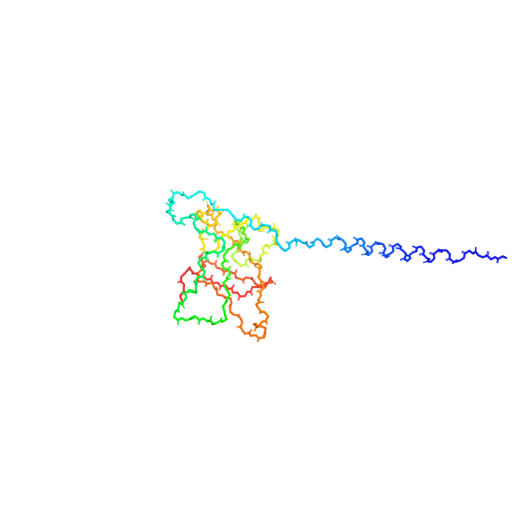 O 1
ATOM 868 N N . SER A 1 114 ? 5.869 -7.053 -8.102 1.00 96.38 114 SER A N 1
ATOM 869 C CA . SER A 1 114 ? 5.052 -5.876 -7.785 1.00 96.38 114 SER A CA 1
ATOM 870 C C . SER A 1 114 ? 4.037 -5.568 -8.886 1.00 96.38 114 SER A C 1
ATOM 872 O O . SER A 1 114 ? 2.974 -5.026 -8.603 1.00 96.38 114 SER A O 1
ATOM 874 N N . GLY A 1 115 ? 4.324 -5.962 -10.132 1.00 95.81 115 GLY A N 1
ATOM 875 C CA . GLY A 1 115 ? 3.550 -5.584 -11.316 1.00 95.81 115 GLY A CA 1
ATOM 876 C C . GLY A 1 115 ? 3.888 -4.193 -11.870 1.00 95.81 115 GLY A C 1
ATOM 877 O O . GLY A 1 115 ? 3.372 -3.834 -12.928 1.00 95.81 115 GLY A O 1
ATOM 878 N N . ILE A 1 116 ? 4.781 -3.436 -11.221 1.00 96.31 116 ILE A N 1
ATOM 879 C CA . ILE A 1 116 ? 5.245 -2.115 -11.676 1.00 96.31 116 ILE A CA 1
ATOM 880 C C . ILE A 1 116 ? 6.505 -2.263 -12.539 1.00 96.31 116 ILE A C 1
ATOM 882 O O . ILE A 1 116 ? 6.489 -1.884 -13.714 1.00 96.31 116 ILE A O 1
ATOM 886 N N . GLY A 1 117 ? 7.553 -2.898 -12.006 1.00 95.31 117 GLY A N 1
ATOM 887 C CA . GLY A 1 117 ? 8.781 -3.249 -12.729 1.00 95.31 117 GLY A CA 1
ATOM 888 C C . GLY A 1 117 ? 9.619 -2.054 -13.185 1.00 95.31 117 GLY A C 1
ATOM 889 O O . GLY A 1 117 ? 10.293 -2.143 -14.211 1.00 95.31 117 GLY A O 1
ATOM 890 N N . ARG A 1 118 ? 9.538 -0.926 -12.476 1.00 94.81 118 ARG A N 1
ATOM 891 C CA . ARG A 1 118 ? 10.330 0.282 -12.744 1.00 94.81 118 ARG A CA 1
ATOM 892 C C . ARG A 1 118 ? 10.597 1.047 -11.452 1.00 94.81 118 ARG A C 1
ATOM 894 O O . ARG A 1 118 ? 9.895 0.845 -10.465 1.00 94.81 118 ARG A O 1
ATOM 901 N N . HIS A 1 119 ? 11.586 1.926 -11.516 1.00 93.44 119 HIS A N 1
ATOM 902 C CA . HIS A 1 119 ? 11.919 2.854 -10.450 1.00 93.44 119 HIS A CA 1
ATOM 903 C C . HIS A 1 119 ? 11.082 4.132 -10.574 1.00 93.44 119 HIS A C 1
ATOM 905 O O . HIS A 1 119 ? 10.961 4.678 -11.672 1.00 93.44 119 HIS A O 1
ATOM 911 N N . ASP A 1 120 ? 10.536 4.594 -9.455 1.00 92.12 120 ASP A N 1
ATOM 912 C CA . ASP A 1 120 ? 9.886 5.894 -9.303 1.00 92.12 120 ASP A CA 1
ATOM 913 C C . ASP A 1 120 ? 10.455 6.517 -8.011 1.00 92.12 120 ASP A C 1
ATOM 915 O O . ASP A 1 120 ? 10.457 5.851 -6.980 1.00 92.12 120 ASP A O 1
ATOM 919 N N . ASP A 1 121 ? 10.946 7.761 -8.054 1.00 90.00 121 ASP A N 1
ATOM 920 C CA . ASP A 1 121 ? 11.523 8.438 -6.871 1.00 90.00 121 ASP A CA 1
ATOM 921 C C . ASP A 1 121 ? 10.442 8.816 -5.845 1.00 90.00 121 ASP A C 1
ATOM 923 O O . ASP A 1 121 ? 10.645 8.775 -4.633 1.00 90.00 121 ASP A O 1
ATOM 927 N N . GLU A 1 122 ? 9.260 9.184 -6.339 1.00 91.44 122 GLU A N 1
ATOM 928 C CA . GLU A 1 122 ? 8.099 9.525 -5.529 1.00 91.44 122 GLU A CA 1
ATOM 929 C C . GLU A 1 122 ? 6.902 8.732 -6.035 1.00 91.44 122 GLU A C 1
ATOM 931 O O . GLU A 1 122 ? 6.666 8.598 -7.238 1.00 91.44 122 GLU A O 1
ATOM 936 N N . MET A 1 123 ? 6.095 8.213 -5.121 1.00 94.00 123 MET A N 1
ATOM 937 C CA . MET A 1 123 ? 4.967 7.386 -5.514 1.00 94.00 123 MET A CA 1
ATOM 938 C C . MET A 1 123 ? 3.872 7.389 -4.459 1.00 94.00 123 MET A C 1
ATOM 940 O O . MET A 1 123 ? 4.099 7.667 -3.282 1.00 94.00 123 MET A O 1
ATOM 944 N N . TRP A 1 124 ? 2.659 7.070 -4.895 1.00 95.06 124 TRP A N 1
ATOM 945 C CA . TRP A 1 124 ? 1.491 6.991 -4.035 1.00 95.06 124 TRP A CA 1
ATOM 946 C C . TRP A 1 124 ? 0.862 5.612 -4.090 1.00 95.06 124 TRP A C 1
ATOM 948 O O . TRP A 1 124 ? 0.517 5.102 -5.156 1.00 95.06 124 TRP A O 1
ATOM 958 N N . TYR A 1 125 ? 0.609 5.077 -2.902 1.00 96.62 125 TYR A N 1
ATOM 959 C CA . TYR A 1 125 ? -0.127 3.843 -2.686 1.00 96.62 125 TYR A CA 1
ATOM 960 C C . TYR A 1 125 ? -1.510 4.168 -2.123 1.00 96.62 125 TYR A C 1
ATOM 962 O O . TYR A 1 125 ? -1.654 5.029 -1.252 1.00 96.62 125 TYR A O 1
ATOM 970 N N . ARG A 1 126 ? -2.548 3.469 -2.591 1.00 96.94 126 ARG A N 1
ATOM 971 C CA . ARG A 1 126 ? -3.914 3.634 -2.077 1.00 96.94 126 ARG A CA 1
ATOM 972 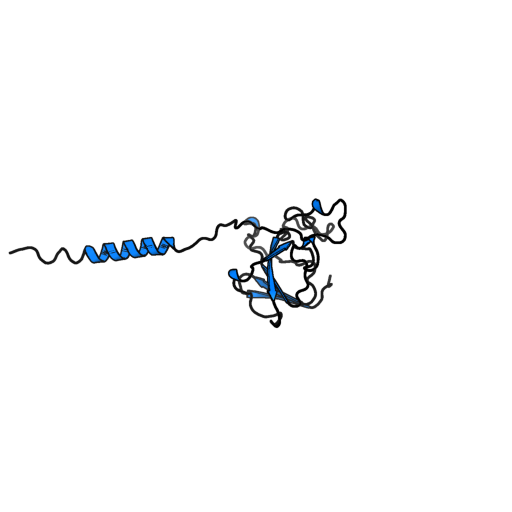C C . ARG A 1 126 ? -4.603 2.299 -1.853 1.00 96.94 126 ARG A C 1
ATOM 974 O O . ARG A 1 126 ? -4.800 1.521 -2.785 1.00 96.94 126 ARG A O 1
ATOM 981 N N . LYS A 1 127 ? -5.089 2.100 -0.628 1.00 96.75 127 LYS A N 1
ATOM 982 C CA . LYS A 1 127 ? -5.967 0.990 -0.253 1.00 96.75 127 LYS A CA 1
ATOM 983 C C . LYS A 1 127 ? -7.289 1.517 0.280 1.00 96.75 127 LYS A C 1
ATOM 985 O O . LYS A 1 127 ? -7.317 2.408 1.122 1.00 96.75 127 LYS A O 1
ATOM 990 N N . VAL A 1 128 ? -8.384 0.928 -0.188 1.00 96.12 128 VAL A N 1
ATOM 991 C CA . VAL A 1 128 ? -9.685 1.020 0.480 1.00 96.12 128 VAL A CA 1
ATOM 992 C C . VAL A 1 128 ? -9.891 -0.290 1.220 1.00 96.12 128 VAL A C 1
ATOM 994 O O . VAL A 1 128 ? -9.728 -1.363 0.641 1.00 96.12 128 VAL A O 1
ATOM 997 N N . PHE A 1 129 ? -10.222 -0.205 2.499 1.00 95.00 129 PHE A N 1
ATOM 998 C CA . PHE A 1 129 ? -10.466 -1.365 3.342 1.00 95.00 129 PHE A CA 1
ATOM 999 C C . PHE A 1 129 ? -11.601 -1.065 4.316 1.00 95.00 129 PHE A C 1
ATOM 1001 O O . PHE A 1 129 ? -11.945 0.092 4.564 1.00 95.00 129 PHE A O 1
ATOM 1008 N N . LYS A 1 130 ? -12.193 -2.126 4.860 1.00 94.94 130 LYS A N 1
ATOM 1009 C CA . LYS A 1 130 ? -13.241 -2.045 5.873 1.00 94.94 130 LYS A CA 1
ATOM 1010 C C . LYS A 1 130 ? -12.694 -2.608 7.175 1.00 94.94 130 LYS A C 1
ATOM 1012 O O . LYS A 1 130 ? -12.184 -3.724 7.192 1.00 94.94 130 LYS A O 1
ATOM 1017 N N . LEU A 1 131 ? -12.818 -1.845 8.255 1.00 94.19 131 LEU A N 1
ATOM 1018 C CA . LEU A 1 131 ? -12.514 -2.359 9.585 1.00 94.19 131 LEU A CA 1
ATOM 1019 C C . LEU A 1 131 ? -13.591 -3.367 10.016 1.00 94.19 131 LEU A C 1
ATOM 1021 O O . LEU A 1 131 ? -14.777 -3.136 9.749 1.00 94.19 131 LEU A O 1
ATOM 1025 N N . PRO A 1 132 ? -13.215 -4.467 10.692 1.00 94.44 132 PRO A N 1
ATOM 1026 C CA . PRO A 1 132 ? -14.184 -5.353 11.322 1.00 94.44 132 PRO A CA 1
ATOM 1027 C C . PRO A 1 132 ? -15.077 -4.567 12.289 1.00 94.44 132 PRO A C 1
ATOM 1029 O O . PRO A 1 132 ? -14.587 -3.768 13.085 1.00 94.44 132 PRO A O 1
ATOM 1032 N N . SER A 1 133 ? -16.391 -4.801 12.249 1.00 93.50 133 SER A N 1
ATOM 1033 C CA . SER A 1 133 ? -17.348 -4.093 13.115 1.00 93.50 133 SER A CA 1
ATOM 1034 C C . SER A 1 133 ? -17.070 -4.311 14.605 1.00 93.50 133 SER A C 1
ATOM 1036 O O . SER A 1 133 ? -17.312 -3.418 15.412 1.00 93.50 133 SER A O 1
ATOM 1038 N N . SER A 1 134 ? -16.498 -5.463 14.962 1.00 94.00 134 SER A N 1
ATOM 1039 C CA . SER A 1 134 ? -16.078 -5.800 16.326 1.00 94.00 134 SER A CA 1
ATOM 1040 C C . SER A 1 134 ? -14.948 -4.923 16.874 1.00 94.00 134 SER A C 1
ATOM 1042 O O . SER A 1 134 ? -14.670 -4.984 18.067 1.00 94.00 134 SER A O 1
ATOM 1044 N N . TRP A 1 135 ? -14.284 -4.120 16.036 1.00 94.56 135 TRP A N 1
ATOM 1045 C CA . TRP A 1 135 ? -13.215 -3.206 16.457 1.00 94.56 135 TRP A CA 1
ATOM 1046 C C . TRP A 1 135 ? -13.740 -1.791 16.763 1.00 94.56 135 TRP A C 1
ATOM 1048 O O . TRP A 1 135 ? -12.962 -0.904 17.109 1.00 94.56 135 TRP A O 1
ATOM 1058 N N . GLY A 1 136 ? -15.050 -1.550 16.629 1.00 90.69 136 GLY A N 1
ATOM 1059 C CA . GLY A 1 136 ? -15.661 -0.249 16.908 1.00 90.69 136 GLY A CA 1
ATOM 1060 C C . GLY A 1 136 ? -15.394 0.231 18.339 1.00 90.69 136 GLY A C 1
ATOM 1061 O O . GLY A 1 136 ? -15.510 -0.537 19.291 1.00 90.69 136 GLY A O 1
ATOM 1062 N N . GLY A 1 137 ? -15.021 1.505 18.488 1.00 90.12 137 GLY A N 1
ATOM 1063 C CA . GLY A 1 137 ? -14.700 2.116 19.785 1.00 90.12 137 GLY A CA 1
ATOM 1064 C C . GLY A 1 137 ? -13.340 1.718 20.374 1.00 90.12 137 GLY A C 1
ATOM 1065 O O . GLY A 1 137 ? -12.989 2.200 21.447 1.00 90.12 137 GLY A O 1
ATOM 1066 N N . GLN A 1 138 ? -12.564 0.869 19.692 1.00 92.25 138 GLN A N 1
ATOM 1067 C CA . GLN A 1 138 ? -11.219 0.484 20.120 1.00 92.25 138 GLN A CA 1
ATOM 1068 C C . GLN A 1 138 ? -10.147 1.401 19.520 1.00 92.25 138 GLN A C 1
ATOM 1070 O O . GLN A 1 138 ? -10.357 2.071 18.507 1.00 92.25 138 GLN A O 1
ATOM 1075 N N . HIS A 1 139 ? -8.957 1.388 20.121 1.00 92.69 139 HIS A N 1
ATOM 1076 C CA . HIS A 1 139 ? -7.770 1.989 19.519 1.00 92.69 139 HIS A CA 1
ATOM 1077 C C . HIS A 1 139 ? -7.207 1.051 18.449 1.00 92.69 139 HIS A C 1
ATOM 1079 O O . HIS A 1 139 ? -6.696 -0.026 18.757 1.00 92.69 139 HIS A O 1
ATOM 1085 N N . VAL A 1 140 ? -7.297 1.472 17.188 1.00 93.75 140 VAL A N 1
ATOM 1086 C CA . VAL A 1 140 ? -6.791 0.717 16.037 1.00 93.75 140 VAL A CA 1
ATOM 1087 C C . VAL A 1 140 ? -5.460 1.311 15.592 1.00 93.75 140 VAL A C 1
ATOM 1089 O O . VAL A 1 140 ? -5.376 2.498 15.286 1.00 93.75 140 VAL A O 1
ATOM 1092 N N . LEU A 1 141 ? -4.425 0.472 15.532 1.00 93.69 141 LEU A N 1
ATOM 1093 C CA . LEU A 1 141 ? -3.108 0.849 15.027 1.00 93.69 141 LEU A CA 1
ATOM 1094 C C . LEU A 1 141 ? -2.972 0.424 13.563 1.00 93.69 141 LEU A C 1
ATOM 1096 O O . LEU A 1 141 ? -3.077 -0.761 13.248 1.00 93.69 141 LEU A O 1
ATOM 1100 N N . LEU A 1 142 ? -2.691 1.385 12.684 1.00 94.38 142 LEU A N 1
ATOM 1101 C CA . LEU A 1 142 ? -2.196 1.102 11.341 1.00 94.38 142 LEU A CA 1
ATOM 1102 C C . LEU A 1 142 ? -0.675 0.957 11.414 1.00 94.38 142 LEU A C 1
ATOM 1104 O O . LEU A 1 142 ? 0.009 1.875 11.857 1.00 94.38 142 LEU A O 1
ATOM 1108 N N . HIS A 1 143 ? -0.163 -0.201 11.012 1.00 92.94 143 HIS A N 1
ATOM 1109 C CA . HIS A 1 143 ? 1.251 -0.530 11.132 1.00 92.94 143 HIS A CA 1
ATOM 1110 C C . HIS A 1 143 ? 1.828 -0.887 9.764 1.00 92.94 143 HIS A C 1
ATOM 1112 O O . HIS A 1 143 ? 1.299 -1.762 9.078 1.00 92.94 143 HIS A O 1
ATOM 1118 N N . PHE A 1 144 ? 2.916 -0.216 9.398 1.00 92.75 144 PHE A N 1
ATOM 1119 C CA . PHE A 1 144 ? 3.732 -0.535 8.235 1.00 92.75 144 PHE A CA 1
ATOM 1120 C C . PHE A 1 144 ? 5.017 -1.183 8.741 1.00 92.75 144 PHE A C 1
ATOM 1122 O O . PHE A 1 144 ? 5.651 -0.631 9.635 1.00 92.75 144 PHE A O 1
ATOM 1129 N N . GLY A 1 145 ? 5.369 -2.359 8.211 1.00 89.00 145 GLY A N 1
ATOM 1130 C CA . GLY A 1 145 ? 6.580 -3.067 8.642 1.00 89.00 145 GLY A CA 1
ATOM 1131 C C . GLY A 1 145 ? 7.859 -2.325 8.251 1.00 89.00 145 GLY A C 1
ATOM 1132 O O . GLY A 1 145 ? 8.789 -2.261 9.041 1.00 89.00 145 GLY A O 1
ATOM 1133 N N . ALA A 1 146 ? 7.868 -1.750 7.049 1.00 89.25 146 ALA A N 1
ATOM 1134 C CA . ALA A 1 146 ? 8.900 -0.863 6.531 1.00 89.25 146 ALA A CA 1
ATOM 1135 C C . ALA A 1 146 ? 8.304 -0.043 5.377 1.00 89.25 146 ALA A C 1
ATOM 1137 O O . ALA A 1 146 ? 7.456 -0.553 4.635 1.00 89.25 146 ALA A O 1
ATOM 1138 N N . VAL A 1 147 ? 8.733 1.210 5.224 1.00 90.88 147 VAL A N 1
ATOM 1139 C CA . VAL A 1 147 ? 8.468 2.028 4.032 1.00 90.88 147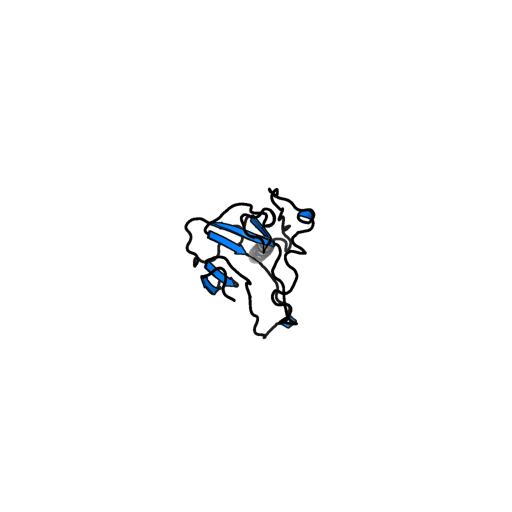 VAL A CA 1
ATOM 1140 C C . VAL A 1 147 ? 9.742 2.793 3.717 1.00 90.88 147 VAL A C 1
ATOM 1142 O O . VAL A 1 147 ? 10.213 3.554 4.553 1.00 90.88 147 VAL A O 1
ATOM 1145 N N . ASP A 1 148 ? 10.296 2.573 2.529 1.00 86.94 148 ASP A N 1
ATOM 1146 C CA . ASP A 1 148 ? 11.611 3.086 2.158 1.00 86.94 148 ASP A CA 1
ATOM 1147 C C . ASP A 1 148 ? 11.510 4.314 1.235 1.00 86.94 148 ASP A C 1
ATOM 1149 O O . ASP A 1 148 ? 10.803 4.254 0.234 1.00 86.94 148 ASP A O 1
ATOM 1153 N N . GLN A 1 149 ? 12.181 5.445 1.482 1.00 86.62 149 GLN A N 1
ATOM 1154 C CA . GLN A 1 149 ? 12.811 5.886 2.745 1.00 86.62 149 GLN A CA 1
ATOM 1155 C C . GLN A 1 149 ? 11.910 6.857 3.525 1.00 86.62 149 GLN A C 1
ATOM 1157 O O . GLN A 1 149 ? 11.990 6.919 4.745 1.00 86.62 149 GLN A O 1
ATOM 1162 N N . ILE A 1 150 ? 11.068 7.641 2.844 1.00 91.12 150 ILE A N 1
ATOM 1163 C CA . ILE A 1 150 ? 10.218 8.669 3.462 1.00 91.12 150 ILE A CA 1
ATOM 1164 C C . ILE A 1 150 ? 8.758 8.333 3.184 1.00 91.12 150 ILE A C 1
ATOM 1166 O O . ILE A 1 150 ? 8.366 8.110 2.039 1.00 91.12 150 ILE A O 1
ATOM 1170 N N . ALA A 1 151 ? 7.935 8.339 4.228 1.00 92.69 151 ALA A N 1
ATOM 1171 C CA . ALA A 1 151 ? 6.526 7.999 4.141 1.00 92.69 151 ALA A CA 1
ATOM 1172 C C . ALA A 1 151 ? 5.655 9.033 4.847 1.00 92.69 151 ALA A C 1
ATOM 1174 O O . ALA A 1 151 ? 5.781 9.252 6.050 1.00 92.69 151 ALA A O 1
ATOM 1175 N N . THR A 1 152 ? 4.686 9.594 4.127 1.00 95.06 152 THR A N 1
ATOM 1176 C CA . THR A 1 152 ? 3.577 10.341 4.729 1.00 95.06 152 THR A CA 1
ATOM 1177 C C . THR A 1 152 ? 2.296 9.534 4.578 1.00 95.06 152 THR A C 1
ATOM 1179 O O . THR A 1 152 ? 1.890 9.180 3.470 1.00 95.06 152 THR A O 1
ATOM 1182 N N . VAL A 1 153 ? 1.636 9.237 5.697 1.00 96.00 153 VAL A N 1
ATOM 1183 C CA . VAL A 1 153 ? 0.428 8.406 5.714 1.00 96.00 153 VAL A CA 1
ATOM 1184 C C . VAL A 1 153 ? -0.802 9.287 5.849 1.00 96.00 153 VAL A C 1
ATOM 1186 O O . VAL A 1 153 ? -0.923 10.081 6.784 1.00 96.00 153 VAL A O 1
ATOM 1189 N N . TRP A 1 154 ? -1.752 9.077 4.942 1.00 96.56 154 TRP A N 1
ATOM 1190 C CA . TRP A 1 154 ? -3.037 9.761 4.920 1.00 96.56 154 TRP A CA 1
ATOM 1191 C C . TRP A 1 154 ? -4.174 8.762 5.124 1.00 96.56 154 TRP A C 1
ATOM 1193 O O . TRP A 1 154 ? -4.264 7.755 4.421 1.00 96.56 154 TRP A O 1
ATOM 1203 N N . LEU A 1 155 ? -5.080 9.064 6.052 1.00 96.31 155 LEU A N 1
ATOM 1204 C CA . LEU A 1 155 ? -6.297 8.296 6.298 1.00 96.31 155 LEU A CA 1
ATOM 1205 C C . LEU A 1 155 ? -7.509 9.197 6.066 1.00 96.31 155 LEU A C 1
ATOM 1207 O O . LEU A 1 155 ? -7.669 10.216 6.733 1.00 96.31 155 LEU A O 1
ATOM 1211 N N . ASN A 1 156 ? -8.363 8.829 5.107 1.00 95.25 156 ASN A N 1
ATOM 1212 C CA . ASN A 1 156 ? -9.561 9.596 4.740 1.00 95.25 156 ASN A CA 1
ATOM 1213 C C . ASN A 1 156 ? -9.278 11.091 4.481 1.00 95.25 156 ASN A C 1
ATOM 1215 O O . ASN A 1 156 ? -10.039 11.958 4.898 1.00 95.25 156 ASN A O 1
ATOM 1219 N N . GLY A 1 157 ? -8.159 11.391 3.811 1.00 93.19 157 GLY A N 1
ATOM 1220 C CA . GLY A 1 157 ? -7.755 12.759 3.469 1.00 93.19 157 GLY A CA 1
ATOM 1221 C C . GLY A 1 157 ? -7.067 13.536 4.595 1.00 93.19 157 GLY A C 1
ATOM 1222 O O . GLY A 1 157 ? -6.671 14.676 4.374 1.00 93.19 157 GLY A O 1
ATOM 1223 N N . ARG A 1 158 ? -6.871 12.937 5.775 1.00 95.31 158 ARG A N 1
ATOM 1224 C CA . ARG A 1 158 ? -6.130 13.541 6.889 1.00 95.31 158 ARG A CA 1
ATOM 1225 C C . ARG A 1 158 ? -4.764 12.881 7.049 1.00 95.31 158 ARG A C 1
ATOM 1227 O O . ARG A 1 158 ? -4.685 11.657 7.120 1.00 95.31 158 ARG A O 1
ATOM 1234 N N . GLN A 1 159 ? -3.708 13.680 7.151 1.00 95.38 159 GLN A N 1
ATOM 1235 C CA . GLN A 1 159 ? -2.376 13.185 7.488 1.00 95.38 159 GLN A CA 1
ATOM 1236 C C . GLN A 1 159 ? -2.375 12.649 8.925 1.00 95.38 159 GLN A C 1
ATOM 1238 O O . GLN A 1 159 ? -2.838 13.325 9.847 1.00 95.38 159 GLN A O 1
ATOM 1243 N N . VAL A 1 160 ? -1.890 11.422 9.106 1.00 95.62 160 VAL A N 1
ATOM 1244 C CA . VAL A 1 160 ? -1.864 10.724 10.405 1.00 95.62 160 VAL A CA 1
ATOM 1245 C C . VAL A 1 160 ? -0.463 10.315 10.845 1.00 95.62 160 VAL A C 1
ATOM 1247 O O . VAL A 1 160 ? -0.263 10.071 12.030 1.00 95.62 160 VAL A O 1
ATOM 1250 N N . ALA A 1 161 ? 0.500 10.248 9.924 1.00 94.00 161 ALA A N 1
ATOM 1251 C CA . ALA A 1 161 ? 1.891 9.966 10.250 1.00 94.00 161 ALA A CA 1
ATOM 1252 C C . ALA A 1 161 ? 2.834 10.551 9.194 1.00 94.00 161 ALA A C 1
ATOM 1254 O O . ALA A 1 161 ? 2.451 10.736 8.037 1.00 94.00 161 ALA A O 1
ATOM 1255 N N . HIS A 1 162 ? 4.067 10.797 9.615 1.00 93.25 162 HIS A N 1
ATOM 1256 C CA . HIS A 1 162 ? 5.219 11.034 8.759 1.00 93.25 162 HIS A CA 1
ATOM 1257 C C . HIS A 1 162 ? 6.391 10.236 9.338 1.00 93.25 162 HIS A C 1
ATOM 1259 O O . HIS A 1 162 ? 6.532 10.164 10.561 1.00 93.25 162 HIS A O 1
ATOM 1265 N N . HIS A 1 163 ? 7.177 9.602 8.479 1.00 90.69 163 HIS A N 1
ATOM 1266 C CA . HIS A 1 163 ? 8.311 8.771 8.855 1.00 90.69 163 HIS A CA 1
ATOM 1267 C C . HIS A 1 163 ? 9.446 8.943 7.848 1.00 90.69 163 HIS A C 1
ATOM 1269 O O . HIS A 1 163 ? 9.189 9.042 6.650 1.00 90.69 163 HIS A O 1
ATOM 1275 N N . GLU A 1 164 ? 10.677 8.941 8.343 1.00 90.25 164 GLU A N 1
ATOM 1276 C CA . GLU A 1 164 ? 11.905 8.980 7.555 1.00 90.25 164 GLU A CA 1
ATOM 1277 C C . GLU A 1 164 ? 12.847 7.885 8.078 1.00 90.25 164 GLU A C 1
ATOM 1279 O O . GLU A 1 164 ? 13.108 7.809 9.281 1.00 90.25 164 GLU A O 1
ATOM 1284 N N . GLY A 1 165 ? 13.314 7.034 7.164 1.00 79.44 165 GLY A N 1
ATOM 1285 C CA . GLY A 1 165 ? 14.099 5.826 7.407 1.00 79.44 165 GLY A CA 1
ATOM 1286 C C . GLY A 1 165 ? 13.394 4.553 6.913 1.00 79.44 165 GLY A C 1
ATOM 1287 O O . GLY A 1 165 ? 12.255 4.277 7.260 1.00 79.44 165 GLY A O 1
ATOM 1288 N N . GLY A 1 166 ? 14.082 3.726 6.125 1.00 61.44 166 GLY A N 1
ATOM 1289 C CA . GLY A 1 166 ? 13.538 2.452 5.627 1.00 61.44 166 GLY A CA 1
ATOM 1290 C C . GLY A 1 166 ? 13.518 1.293 6.624 1.00 61.44 166 GLY A C 1
ATOM 1291 O O . GLY A 1 166 ? 12.854 0.285 6.386 1.00 61.44 166 GLY A O 1
ATOM 1292 N N . TYR A 1 167 ? 14.262 1.413 7.728 1.00 55.97 167 TYR A N 1
ATOM 1293 C CA . TYR A 1 167 ? 14.503 0.338 8.694 1.00 55.97 167 TYR A CA 1
ATOM 1294 C C . TYR A 1 167 ? 14.591 0.904 10.117 1.00 55.97 167 TYR A C 1
ATOM 1296 O O . TYR A 1 167 ? 15.678 1.185 10.621 1.00 55.97 167 TYR A O 1
ATOM 1304 N N . THR A 1 168 ? 13.452 1.068 10.785 1.00 51.34 168 THR A N 1
ATOM 1305 C CA . THR A 1 168 ? 13.407 1.353 12.228 1.00 51.34 168 THR A CA 1
ATOM 1306 C C . THR A 1 168 ? 12.480 0.346 12.902 1.00 51.34 168 THR A C 1
ATOM 1308 O O . THR A 1 168 ? 11.293 0.300 12.574 1.00 51.34 168 THR A O 1
ATOM 1311 N N . GLU A 1 169 ? 13.027 -0.492 13.788 1.00 45.62 169 GLU A N 1
ATOM 1312 C CA . GLU A 1 169 ? 12.289 -1.533 14.530 1.00 45.62 169 GLU A CA 1
ATOM 1313 C C . GLU A 1 169 ? 11.478 -1.017 15.728 1.00 45.62 169 GLU A C 1
ATOM 1315 O O . GLU A 1 169 ? 11.913 -0.031 16.365 1.00 45.62 169 GLU A O 1
#

Radius of gyration: 24.4 Å; chains: 1; bounding box: 84×54×37 Å

Sequence (169 aa):
MCVEETVMVWISRIAVVALALAAFLLTGQAPVGAAVMWHPKPALLPTPWTHLVGPANALPEYPRPQLVRKQWLNLNGVWGYTGRRGAPADAPPPPPAAYREQILVPYPTESALSGIGRHDDEMWYRKVFKLPSSWGGQHVLLHFGAVDQIATVWLNGRQVAHHEGGYTE

Foldseek 3Di:
DDDDPDPPPVVVVVVVVVVVVVVVVPPPPPPPCPDQDQDFADAPDDDPCNVVDAQVPAPPDDPDNVPDDPQDDDPFGKWQKDADDPDDQQDFDDDPVRSPDIFGPPDDQCGRNRSNNDDGPDMDTHDDDDHDPVCPPHDDDDDDQFDPAWHFDDDPRHTDDIGGHGDDD

Secondary structure (DSSP, 8-state):
---SSSSHHHHHHHHHHHHHHHHHTT-----TT------PPPPSS--TTGGG--TTSSS-S-SSGGG--SS-----EEEEEEEESS--TTPPPPPGGG--EEEEETS-TTSGGGS--S--SEEEEE------GGGTTS-PPP--S--SSEEEEEETTEEEEEEE-S---